Protein AF-A0A7S1K2I6-F1 (afdb_monomer_lite)

Radius of gyration: 17.44 Å; chains: 1; bounding box: 46×49×48 Å

Organism: NCBI:txid1169539

Structure (mmCIF, N/CA/C/O backbone):
data_AF-A0A7S1K2I6-F1
#
_entry.id   AF-A0A7S1K2I6-F1
#
loop_
_atom_site.group_PDB
_atom_site.id
_atom_site.type_symbol
_atom_site.label_atom_id
_atom_site.label_alt_id
_atom_site.label_comp_id
_atom_site.label_asym_id
_atom_site.label_entity_id
_atom_site.label_seq_id
_atom_site.pdbx_PDB_ins_code
_atom_site.Cartn_x
_atom_site.Cartn_y
_atom_site.Cartn_z
_atom_site.occupancy
_atom_site.B_iso_or_equiv
_atom_site.auth_seq_id
_atom_site.auth_comp_id
_atom_site.auth_asym_id
_atom_site.auth_atom_id
_atom_site.pdbx_PDB_model_num
ATOM 1 N N . ALA A 1 1 ? -19.979 -28.779 31.944 1.00 37.88 1 ALA A N 1
ATOM 2 C CA . ALA A 1 1 ? -18.850 -28.670 30.995 1.00 37.88 1 ALA A CA 1
ATOM 3 C C . ALA A 1 1 ? -18.853 -29.893 30.079 1.00 37.88 1 ALA A C 1
ATOM 5 O O . ALA A 1 1 ? -19.157 -30.955 30.607 1.00 37.88 1 ALA A O 1
ATOM 6 N N . PRO A 1 2 ? -18.491 -29.807 28.785 1.00 47.25 2 PRO A N 1
ATOM 7 C CA . PRO A 1 2 ? -18.410 -28.642 27.903 1.00 47.25 2 PRO A CA 1
ATOM 8 C C . PRO A 1 2 ? -19.334 -28.748 26.664 1.00 47.25 2 PRO A C 1
ATOM 10 O O . PRO A 1 2 ? -19.662 -29.822 26.173 1.00 47.25 2 PRO A O 1
ATOM 13 N N . HIS A 1 3 ? -19.718 -27.579 26.152 1.00 43.19 3 HIS A N 1
ATOM 14 C CA . HIS A 1 3 ? -20.247 -27.359 24.806 1.00 43.19 3 HIS A CA 1
ATOM 15 C C . HIS A 1 3 ? -19.163 -27.695 23.769 1.00 43.19 3 HIS A C 1
ATOM 17 O O . HIS A 1 3 ? -18.031 -27.229 23.889 1.00 43.19 3 HIS A O 1
ATOM 23 N N . THR A 1 4 ? -19.499 -28.419 22.702 1.00 44.03 4 THR A N 1
ATOM 24 C CA . THR A 1 4 ? -18.655 -28.478 21.497 1.00 44.03 4 THR A CA 1
ATOM 25 C C . THR A 1 4 ? -19.530 -28.306 20.267 1.00 44.03 4 THR A C 1
ATOM 27 O O . THR A 1 4 ? -19.849 -29.246 19.548 1.00 44.03 4 THR A O 1
ATOM 30 N N . GLN A 1 5 ? -19.937 -27.061 20.034 1.00 46.50 5 GLN A N 1
ATOM 31 C CA . GLN A 1 5 ? -20.459 -26.645 18.743 1.00 46.50 5 GLN A CA 1
ATOM 32 C C . GLN A 1 5 ? -19.258 -26.209 17.900 1.00 46.50 5 GLN A C 1
ATOM 34 O O . GLN A 1 5 ? -18.643 -25.175 18.162 1.00 46.50 5 GLN A O 1
ATOM 39 N N . LYS A 1 6 ? -18.890 -27.047 16.923 1.00 43.25 6 LYS A N 1
ATOM 40 C CA . LYS A 1 6 ? -17.927 -26.726 15.865 1.00 43.25 6 LYS A CA 1
ATOM 41 C C . LYS A 1 6 ? -18.331 -25.396 15.214 1.00 43.25 6 LYS A C 1
ATOM 43 O O . LYS A 1 6 ? -19.271 -25.358 14.425 1.00 43.25 6 LYS A O 1
ATOM 48 N N . LYS A 1 7 ? -17.609 -24.314 15.515 1.00 43.62 7 LYS A N 1
ATOM 49 C CA . LYS A 1 7 ? -17.566 -23.131 14.650 1.00 43.62 7 LYS A CA 1
ATOM 50 C C . LYS A 1 7 ? -16.746 -23.515 13.420 1.00 43.62 7 LYS A C 1
ATOM 52 O O . LYS A 1 7 ? -15.522 -23.467 13.447 1.00 43.62 7 LYS A O 1
ATOM 57 N N . MET A 1 8 ? -17.428 -23.959 12.365 1.00 38.94 8 MET A N 1
ATOM 58 C CA . MET A 1 8 ? -16.864 -23.898 11.018 1.00 38.94 8 MET A CA 1
ATOM 59 C C . MET A 1 8 ? -16.609 -22.424 10.699 1.00 38.94 8 MET A C 1
ATOM 61 O O . MET A 1 8 ? -17.486 -21.582 10.901 1.00 38.94 8 MET A O 1
ATOM 65 N N . GLY A 1 9 ? -15.374 -22.127 10.296 1.00 47.66 9 GLY A N 1
ATOM 66 C CA . GLY A 1 9 ? -14.923 -20.795 9.928 1.00 47.66 9 GLY A CA 1
ATOM 67 C C . GLY A 1 9 ? -15.749 -20.264 8.768 1.00 47.66 9 GLY A C 1
ATOM 68 O O . GLY A 1 9 ? -15.599 -20.709 7.636 1.00 47.66 9 GLY A O 1
ATOM 69 N N . GLY A 1 10 ? -16.629 -19.315 9.070 1.00 39.12 10 GLY A N 1
ATOM 70 C CA . GLY A 1 10 ? -17.197 -18.431 8.069 1.00 39.12 10 GLY A CA 1
ATOM 71 C C . GLY A 1 10 ? -16.179 -17.335 7.806 1.00 39.12 10 GLY A C 1
ATOM 72 O O . GLY A 1 10 ? -16.052 -16.418 8.615 1.00 39.12 10 GLY A O 1
ATOM 73 N N . GLY A 1 11 ? -15.432 -17.461 6.709 1.00 44.34 11 GLY A N 1
ATOM 74 C CA . GLY A 1 11 ? -14.738 -16.322 6.127 1.00 44.34 11 GLY A CA 1
ATOM 75 C C . GLY A 1 11 ? -15.784 -15.260 5.815 1.00 44.34 11 GLY A C 1
ATOM 76 O O . GLY A 1 11 ? -16.699 -15.489 5.025 1.00 44.34 11 GLY A O 1
ATOM 77 N N . GLU A 1 12 ? -15.712 -14.129 6.507 1.00 40.72 12 GLU A N 1
ATOM 78 C CA . GLU A 1 12 ? -16.604 -13.008 6.253 1.00 40.72 12 GLU A CA 1
ATOM 79 C C . GLU A 1 12 ? -16.229 -12.428 4.881 1.00 40.72 12 GLU A C 1
ATOM 81 O O . GLU A 1 12 ? -15.182 -11.814 4.699 1.00 40.72 12 GLU A O 1
ATOM 86 N N . LEU A 1 13 ? -17.052 -12.706 3.870 1.00 40.88 13 LEU A N 1
ATOM 87 C CA . LEU A 1 13 ? -16.884 -12.141 2.536 1.00 40.88 13 LEU A CA 1
ATOM 88 C C . LEU A 1 13 ? -17.083 -10.625 2.623 1.00 40.88 13 LEU A C 1
ATOM 90 O O . LEU A 1 13 ? -18.192 -10.141 2.864 1.00 40.88 13 LEU A O 1
ATOM 94 N N . LEU A 1 14 ? -16.014 -9.857 2.408 1.00 51.06 14 LEU A N 1
ATOM 95 C CA . LEU A 1 14 ? -16.132 -8.411 2.262 1.00 51.06 14 LEU A CA 1
ATOM 96 C C . LEU A 1 14 ? -16.888 -8.110 0.960 1.00 51.06 14 LEU A C 1
ATOM 98 O O . LEU A 1 14 ? -16.610 -8.697 -0.089 1.00 51.06 14 LEU A O 1
ATOM 102 N N . LYS A 1 15 ? -17.844 -7.169 1.019 1.00 47.06 15 LYS A N 1
ATOM 103 C CA . LYS A 1 15 ? -18.524 -6.602 -0.161 1.00 47.06 15 LYS A CA 1
ATOM 104 C C . LYS A 1 15 ? -17.464 -6.082 -1.142 1.00 47.06 15 LYS A C 1
ATOM 106 O O . LYS A 1 15 ? -16.945 -4.983 -0.968 1.00 47.06 15 LYS A O 1
ATOM 111 N N . GLY A 1 16 ? -17.126 -6.895 -2.138 1.00 55.66 16 GLY A N 1
ATOM 112 C CA . GLY A 1 16 ? -15.991 -6.664 -3.032 1.00 55.66 16 GLY A CA 1
ATOM 113 C C . GLY A 1 16 ? -15.412 -7.930 -3.668 1.00 55.66 16 GLY A C 1
ATOM 114 O O . GLY A 1 16 ? -14.665 -7.798 -4.626 1.00 55.66 16 GLY A O 1
ATOM 115 N N . GLY A 1 17 ? -15.781 -9.128 -3.193 1.00 48.62 17 GLY A N 1
ATOM 116 C CA . GLY A 1 17 ? -15.425 -10.394 -3.855 1.00 48.62 17 GLY A CA 1
ATOM 117 C C . GLY A 1 17 ? -14.040 -10.941 -3.507 1.00 48.62 17 GLY A C 1
ATOM 118 O O . GLY A 1 17 ? -13.573 -11.857 -4.171 1.00 48.62 17 GLY A O 1
ATOM 119 N N . TYR A 1 18 ? -13.401 -10.416 -2.463 1.00 52.31 18 TYR A N 1
ATOM 120 C CA . TYR A 1 18 ? -12.146 -10.952 -1.948 1.00 52.31 18 TYR A CA 1
ATOM 121 C C . TYR A 1 18 ? -12.418 -11.697 -0.642 1.00 52.31 18 TYR A C 1
ATOM 123 O O . TYR A 1 18 ? -13.033 -11.144 0.278 1.00 52.31 18 TYR A O 1
ATOM 131 N N . GLU A 1 19 ? -11.985 -12.957 -0.579 1.00 46.84 19 GLU A N 1
ATOM 132 C CA . GLU A 1 19 ? -11.929 -13.710 0.670 1.00 46.84 19 GLU A CA 1
ATOM 133 C C . GLU A 1 19 ? -11.006 -12.964 1.641 1.00 46.84 19 GLU A C 1
ATOM 135 O O . GLU A 1 19 ? -9.917 -12.518 1.268 1.00 46.84 19 GLU A O 1
ATOM 140 N N . LEU A 1 20 ? -11.462 -12.762 2.881 1.00 46.25 20 LEU A N 1
ATOM 141 C CA . LEU A 1 20 ? -10.583 -12.273 3.939 1.00 46.25 20 LEU A CA 1
ATOM 142 C C . LEU A 1 20 ? -9.366 -13.202 4.025 1.00 46.25 20 LEU A C 1
ATOM 144 O O . LEU A 1 20 ? -9.539 -14.421 3.915 1.00 46.25 20 LEU A O 1
ATOM 148 N N . PRO A 1 21 ? -8.158 -12.664 4.277 1.00 51.84 21 PRO A N 1
ATOM 149 C CA . PRO A 1 21 ? -7.027 -13.517 4.583 1.00 51.84 21 PRO A CA 1
ATOM 150 C C . PRO A 1 21 ? -7.404 -14.478 5.718 1.00 51.84 21 PRO A C 1
ATOM 152 O O . PRO A 1 21 ? -8.205 -14.104 6.589 1.00 51.84 21 PRO A O 1
ATOM 155 N N . PRO A 1 22 ? -6.855 -15.709 5.733 1.00 51.69 22 PRO A N 1
ATOM 156 C CA . PRO A 1 22 ? -7.059 -16.621 6.853 1.00 51.69 22 PRO A CA 1
ATOM 157 C C . PRO A 1 22 ? -6.799 -15.858 8.154 1.00 51.69 22 PRO A C 1
ATOM 159 O O . PRO A 1 22 ? -5.903 -15.019 8.189 1.00 51.69 22 PRO A O 1
ATOM 162 N N . ALA A 1 23 ? -7.573 -16.131 9.211 1.00 52.12 23 ALA A N 1
ATOM 163 C CA . ALA A 1 23 ? -7.659 -15.338 10.453 1.00 52.12 23 ALA A CA 1
ATOM 164 C C . ALA A 1 23 ? -6.323 -15.043 11.187 1.00 52.12 23 ALA A C 1
ATOM 166 O O . ALA A 1 23 ? -6.318 -14.365 12.213 1.00 52.12 23 ALA A O 1
ATOM 167 N N . HIS A 1 24 ? -5.200 -15.538 10.664 1.00 46.47 24 HIS A N 1
ATOM 168 C CA . HIS A 1 24 ? -3.841 -15.393 11.164 1.00 46.47 24 HIS A CA 1
ATOM 169 C C . HIS A 1 24 ? -2.893 -14.589 10.247 1.00 46.47 24 HIS A C 1
ATOM 171 O O . HIS A 1 24 ? -1.805 -14.248 10.702 1.00 46.47 24 HIS A O 1
ATOM 177 N N . ALA A 1 25 ? -3.260 -14.265 9.000 1.00 56.81 25 ALA A N 1
ATOM 178 C CA . ALA A 1 25 ? -2.399 -13.521 8.075 1.00 56.81 25 ALA A CA 1
ATOM 179 C C . ALA A 1 25 ? -2.760 -12.025 8.050 1.00 56.81 25 ALA A C 1
ATOM 181 O O . ALA A 1 25 ? -3.918 -11.643 7.863 1.00 56.81 25 ALA A O 1
ATOM 182 N N . SER A 1 26 ? -1.761 -11.161 8.243 1.00 71.50 26 SER A N 1
ATOM 183 C CA . SER A 1 26 ? -1.922 -9.711 8.083 1.00 71.50 26 SER A CA 1
ATOM 184 C C . SER A 1 26 ? -2.274 -9.372 6.631 1.00 71.50 26 SER A C 1
ATOM 186 O O . SER A 1 26 ? -1.823 -10.042 5.706 1.00 71.50 26 SER A O 1
ATOM 188 N N . LEU A 1 27 ? -3.042 -8.297 6.417 1.00 76.94 27 LEU A N 1
ATOM 189 C CA . LEU A 1 27 ? -3.427 -7.821 5.078 1.00 76.94 27 LEU A CA 1
ATOM 190 C C . LEU A 1 27 ? -2.213 -7.650 4.145 1.00 76.94 27 LEU A C 1
ATOM 192 O O . LEU A 1 27 ? -2.282 -7.981 2.968 1.00 76.94 27 LEU A O 1
ATOM 196 N N . GLU A 1 28 ? -1.107 -7.152 4.698 1.00 81.75 28 GLU A N 1
ATOM 197 C CA . GLU A 1 28 ? 0.173 -6.963 4.007 1.00 81.75 28 GLU A CA 1
ATOM 198 C C . GLU A 1 28 ? 0.765 -8.292 3.518 1.00 81.75 28 GLU A C 1
ATOM 200 O O . GLU A 1 28 ? 1.226 -8.391 2.385 1.00 81.75 28 GLU A O 1
ATOM 205 N N . ASP A 1 29 ? 0.704 -9.328 4.355 1.00 81.62 29 ASP A N 1
ATOM 206 C CA . ASP A 1 29 ? 1.227 -10.657 4.045 1.00 81.62 29 ASP A CA 1
ATOM 207 C C . ASP A 1 29 ? 0.397 -11.333 2.945 1.00 81.62 29 ASP A C 1
ATOM 209 O O . ASP A 1 29 ? 0.939 -11.833 1.963 1.00 81.62 29 ASP A O 1
ATOM 213 N N . TYR A 1 30 ? -0.931 -11.228 3.036 1.00 80.88 30 TYR A N 1
ATOM 214 C CA . TYR A 1 30 ? -1.840 -11.709 1.996 1.00 80.88 30 TYR A CA 1
ATOM 215 C C . TYR A 1 30 ? -1.592 -11.043 0.642 1.00 80.88 30 TYR A C 1
ATOM 217 O O . TYR A 1 30 ? -1.526 -11.727 -0.379 1.00 80.88 30 TYR A O 1
ATOM 225 N N . VAL A 1 31 ? -1.421 -9.719 0.614 1.00 85.69 31 VAL A N 1
ATOM 226 C CA . VAL A 1 31 ? -1.135 -8.993 -0.629 1.00 85.69 31 VAL A CA 1
ATOM 227 C C . VAL A 1 31 ? 0.204 -9.427 -1.217 1.00 85.69 31 VAL A C 1
ATOM 229 O O . VAL A 1 31 ? 0.260 -9.711 -2.407 1.00 85.69 31 VAL A O 1
ATOM 232 N N . ARG A 1 32 ? 1.258 -9.559 -0.404 1.00 83.00 32 ARG A N 1
ATOM 233 C CA . ARG A 1 32 ? 2.574 -10.025 -0.875 1.00 83.00 32 ARG A CA 1
ATOM 234 C C . ARG A 1 32 ? 2.546 -11.448 -1.444 1.00 83.00 32 ARG A C 1
ATOM 236 O O . ARG A 1 32 ? 3.352 -11.764 -2.311 1.00 83.00 32 ARG A O 1
ATOM 243 N N . GLN A 1 33 ? 1.639 -12.302 -0.967 1.00 80.75 33 GLN A N 1
ATOM 244 C CA . GLN A 1 33 ? 1.476 -13.668 -1.480 1.00 80.75 33 GLN A CA 1
ATOM 245 C C . GLN A 1 33 ? 0.601 -13.749 -2.739 1.00 80.75 33 GLN A C 1
ATOM 247 O O . GLN A 1 33 ? 0.774 -14.662 -3.543 1.00 80.75 33 GLN A O 1
ATOM 252 N N . THR A 1 34 ? -0.354 -12.830 -2.906 1.00 82.69 34 THR A N 1
ATOM 253 C CA . THR A 1 34 ? -1.388 -12.919 -3.956 1.00 82.69 34 THR A CA 1
ATOM 254 C C . THR A 1 34 ? -1.184 -11.950 -5.112 1.00 82.69 34 THR A C 1
ATOM 256 O O . THR A 1 34 ? -1.644 -12.212 -6.222 1.00 82.69 34 THR A O 1
ATOM 259 N N . VAL A 1 35 ? -0.487 -10.842 -4.876 1.00 86.81 35 VAL A N 1
ATOM 260 C CA . VAL A 1 35 ? -0.253 -9.789 -5.857 1.00 86.81 35 VAL A CA 1
ATOM 261 C C . VAL A 1 35 ? 1.237 -9.737 -6.159 1.00 86.81 35 VAL A C 1
ATOM 263 O O . VAL A 1 35 ? 2.070 -9.590 -5.266 1.00 86.81 35 VAL A O 1
ATOM 266 N N . LYS A 1 36 ? 1.580 -9.872 -7.439 1.00 88.00 36 LYS A N 1
ATOM 267 C CA . LYS A 1 36 ? 2.963 -9.762 -7.894 1.00 88.00 36 LYS A CA 1
ATOM 268 C C . LYS A 1 36 ? 3.371 -8.292 -7.946 1.00 88.00 36 LYS A C 1
ATOM 270 O O . LYS A 1 36 ? 2.607 -7.465 -8.432 1.00 88.00 36 LYS A O 1
ATOM 275 N N . GLU A 1 37 ? 4.585 -8.000 -7.489 1.00 89.31 37 GLU A N 1
ATOM 276 C CA . GLU A 1 37 ? 5.192 -6.670 -7.585 1.00 89.31 37 GLU A CA 1
ATOM 277 C C . GLU A 1 37 ? 5.243 -6.225 -9.062 1.00 89.31 37 GLU A C 1
ATOM 279 O O . GLU A 1 37 ? 5.897 -6.903 -9.870 1.00 89.31 37 GLU A O 1
ATOM 284 N N . PRO A 1 38 ? 4.519 -5.158 -9.458 1.00 91.31 38 PRO A N 1
ATOM 285 C CA . PRO A 1 38 ? 4.557 -4.670 -10.827 1.00 91.31 38 PRO A CA 1
ATOM 286 C C . PRO A 1 38 ? 5.885 -3.952 -11.117 1.00 91.31 38 PRO A C 1
ATOM 288 O O . PRO A 1 38 ? 6.472 -3.345 -10.218 1.00 91.31 38 PRO A O 1
ATOM 291 N N . PRO A 1 39 ? 6.345 -3.955 -12.379 1.00 90.50 39 PRO A N 1
ATOM 292 C CA . PRO A 1 39 ? 7.443 -3.093 -12.796 1.00 90.50 39 PRO A CA 1
ATOM 293 C C . PRO A 1 39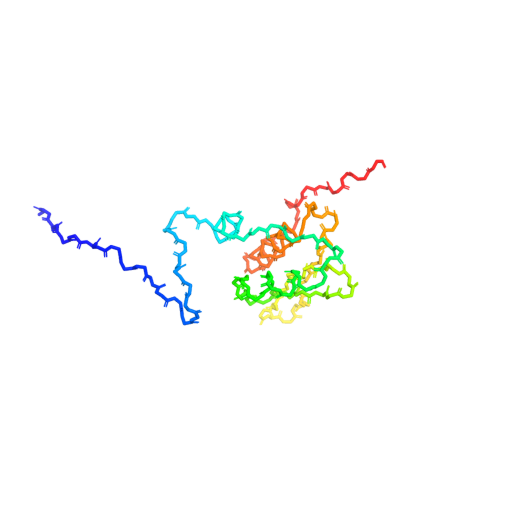 ? 7.040 -1.615 -12.684 1.00 90.50 39 PRO A C 1
ATOM 295 O O . PRO A 1 39 ? 5.954 -1.229 -13.120 1.00 90.50 39 PRO A O 1
ATOM 298 N N . LEU A 1 40 ? 7.923 -0.793 -12.109 1.00 87.19 40 LEU A N 1
ATOM 299 C CA . LEU A 1 40 ? 7.659 0.626 -11.820 1.00 87.19 40 LEU A CA 1
ATOM 300 C C . LEU A 1 40 ? 7.541 1.486 -13.092 1.00 87.19 40 LEU A C 1
ATOM 302 O O . LEU A 1 40 ? 6.843 2.497 -13.119 1.00 87.19 40 LEU A O 1
ATOM 306 N N . ASP A 1 41 ? 8.178 1.059 -14.178 1.00 89.31 41 ASP A N 1
ATOM 307 C CA . ASP A 1 41 ? 8.103 1.695 -15.494 1.00 89.31 41 ASP A CA 1
ATOM 308 C C . ASP A 1 41 ? 6.824 1.340 -16.278 1.00 89.31 41 ASP A C 1
ATOM 310 O O . ASP A 1 41 ? 6.494 2.008 -17.261 1.00 89.31 41 ASP A O 1
ATOM 314 N N . ASN A 1 42 ? 6.054 0.337 -15.838 1.00 90.69 42 ASN A N 1
ATOM 315 C CA . ASN A 1 42 ? 4.868 -0.125 -16.553 1.00 90.69 42 ASN A CA 1
ATOM 316 C C . ASN A 1 42 ? 3.570 0.343 -15.883 1.00 90.69 42 ASN A C 1
ATOM 318 O O . ASN A 1 42 ? 2.958 -0.346 -15.063 1.00 90.69 42 ASN A O 1
ATOM 322 N N . SER A 1 43 ? 3.110 1.522 -16.301 1.00 87.94 43 SER A N 1
ATOM 323 C CA . SER A 1 43 ? 1.876 2.129 -15.790 1.00 87.94 43 SER A CA 1
ATOM 324 C C . SER A 1 43 ? 0.619 1.259 -15.959 1.00 87.94 43 SER A C 1
ATOM 326 O O . SER A 1 43 ? -0.288 1.344 -15.130 1.00 87.94 43 SER A O 1
ATOM 328 N N . GLU A 1 44 ? 0.533 0.405 -16.984 1.00 91.62 44 GLU A N 1
ATOM 329 C CA . GLU A 1 44 ? -0.626 -0.475 -17.177 1.00 91.62 44 GLU A CA 1
ATOM 330 C C . GLU A 1 44 ? -0.668 -1.569 -16.103 1.00 91.62 44 GLU A C 1
ATOM 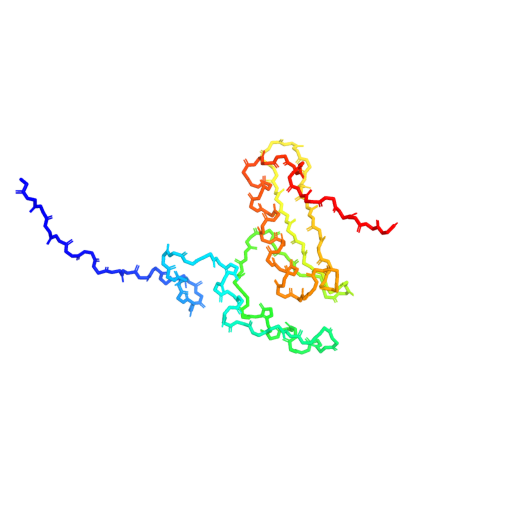332 O O . GLU A 1 44 ? -1.698 -1.769 -15.454 1.00 91.62 44 GLU A O 1
ATOM 337 N N . GLU A 1 45 ? 0.467 -2.227 -15.864 1.00 90.94 45 GLU A N 1
ATOM 338 C CA . GLU A 1 45 ? 0.599 -3.250 -14.824 1.00 90.94 45 GLU A CA 1
ATOM 339 C C . GLU A 1 45 ? 0.401 -2.650 -13.428 1.00 90.94 45 GLU A C 1
ATOM 341 O O . GLU A 1 45 ? -0.284 -3.242 -12.597 1.00 90.94 45 GLU A O 1
ATOM 346 N N . ILE A 1 46 ? 0.899 -1.433 -13.187 1.00 91.19 46 ILE A N 1
ATOM 347 C CA . ILE A 1 46 ? 0.622 -0.684 -11.955 1.00 91.19 46 ILE A CA 1
ATOM 348 C C . ILE A 1 46 ? -0.886 -0.486 -11.759 1.00 91.19 46 ILE A C 1
ATOM 350 O O . ILE A 1 46 ? -1.411 -0.775 -10.684 1.00 91.19 46 ILE A O 1
ATOM 354 N N . ASN A 1 47 ? -1.611 -0.030 -12.784 1.00 89.94 47 ASN A N 1
ATOM 355 C CA . ASN A 1 47 ? -3.055 0.190 -12.684 1.00 89.94 47 ASN A CA 1
ATOM 356 C C . ASN A 1 47 ? -3.832 -1.114 -12.441 1.00 89.94 47 ASN A C 1
ATOM 358 O O . ASN A 1 47 ? -4.771 -1.121 -11.639 1.00 89.94 47 ASN A O 1
ATOM 362 N N . LYS A 1 48 ? -3.421 -2.226 -13.066 1.00 90.69 48 LYS A N 1
ATOM 363 C CA . LYS A 1 48 ? -3.983 -3.557 -12.782 1.00 90.69 48 LYS A CA 1
ATOM 364 C C . LYS A 1 48 ? -3.737 -3.954 -11.329 1.00 90.69 48 LYS A C 1
ATOM 366 O O . LYS A 1 48 ? -4.678 -4.334 -10.637 1.00 90.69 48 LYS A O 1
ATOM 371 N N . THR A 1 49 ? -2.512 -3.786 -10.838 1.00 89.81 49 THR A N 1
ATOM 372 C CA . THR A 1 49 ? -2.150 -4.052 -9.440 1.00 89.81 49 THR A CA 1
ATOM 373 C C . THR A 1 49 ? -2.986 -3.210 -8.477 1.00 89.81 49 THR A C 1
ATOM 375 O O . THR A 1 49 ? -3.545 -3.751 -7.529 1.00 89.81 49 THR A O 1
ATOM 378 N N . ILE A 1 50 ? -3.179 -1.912 -8.737 1.00 90.00 50 ILE A N 1
ATOM 379 C CA . ILE A 1 50 ? -4.035 -1.036 -7.912 1.00 90.00 50 ILE A CA 1
ATOM 380 C C . ILE A 1 50 ? -5.469 -1.560 -7.829 1.00 90.00 50 ILE A C 1
ATOM 382 O O . ILE A 1 50 ? -6.084 -1.482 -6.765 1.00 90.00 50 ILE A O 1
ATOM 386 N N . ALA A 1 51 ? -6.009 -2.091 -8.929 1.00 88.81 51 ALA A N 1
ATOM 387 C CA . ALA A 1 51 ? -7.353 -2.660 -8.953 1.00 88.81 51 ALA A CA 1
ATOM 388 C C . ALA A 1 51 ? -7.475 -3.947 -8.112 1.00 88.81 51 ALA A C 1
ATOM 390 O O . ALA A 1 51 ? -8.557 -4.229 -7.591 1.00 88.81 51 ALA A O 1
ATOM 391 N N . LEU A 1 52 ? -6.377 -4.694 -7.963 1.00 87.69 52 LEU A N 1
ATOM 392 C CA . LEU A 1 52 ? -6.289 -5.903 -7.138 1.00 87.69 52 LEU A CA 1
ATOM 393 C C . LEU A 1 52 ? -6.049 -5.594 -5.655 1.00 87.69 52 LEU A C 1
ATOM 395 O O . LEU A 1 52 ? -6.423 -6.385 -4.789 1.00 87.69 52 LEU A O 1
ATOM 399 N N . LEU A 1 53 ? -5.437 -4.449 -5.341 1.00 88.88 53 LEU A N 1
ATOM 400 C CA . LEU A 1 53 ? -5.140 -4.077 -3.964 1.00 88.88 53 LEU A CA 1
ATOM 401 C C . LEU A 1 53 ? -6.419 -3.783 -3.158 1.00 88.88 53 LEU A C 1
ATOM 403 O O . LEU A 1 53 ? -7.337 -3.100 -3.628 1.00 88.88 53 LEU A O 1
ATOM 407 N N . PRO A 1 54 ? -6.481 -4.226 -1.890 1.00 87.12 54 PRO A N 1
ATOM 408 C CA . PRO A 1 54 ? -7.626 -3.963 -1.039 1.00 87.12 54 PRO A CA 1
ATOM 409 C C . PRO A 1 54 ? -7.732 -2.465 -0.725 1.00 87.12 54 PRO A C 1
ATOM 411 O O . PRO A 1 54 ? -6.765 -1.795 -0.353 1.00 87.12 54 PRO A O 1
ATOM 414 N N . LYS A 1 55 ? -8.947 -1.920 -0.835 1.00 87.06 55 LYS A N 1
ATOM 415 C CA . LYS A 1 55 ? -9.207 -0.496 -0.584 1.00 87.06 55 LYS A CA 1
ATOM 416 C C . LYS A 1 55 ? -9.142 -0.184 0.911 1.00 87.06 55 LYS A C 1
ATOM 418 O O . LYS A 1 55 ? -10.079 -0.460 1.659 1.00 87.06 55 LYS A O 1
ATOM 423 N N . VAL A 1 56 ? -8.057 0.457 1.343 1.00 86.88 56 VAL A N 1
ATOM 424 C CA . VAL A 1 56 ? -7.859 0.878 2.738 1.00 86.88 56 VAL A CA 1
ATOM 425 C C . VAL A 1 56 ? -8.176 2.365 2.903 1.00 86.88 56 VAL A C 1
ATOM 427 O O . VAL A 1 56 ? -7.571 3.231 2.277 1.00 86.88 56 VAL A O 1
ATOM 430 N N . LYS A 1 57 ? -9.115 2.698 3.799 1.00 86.88 57 LYS A N 1
ATOM 431 C CA . LYS A 1 57 ? -9.490 4.096 4.070 1.00 86.88 57 LYS A CA 1
ATOM 432 C C . LYS A 1 57 ? -8.300 4.904 4.599 1.00 86.88 57 LYS A C 1
ATOM 434 O O . LYS A 1 57 ? -7.799 4.622 5.692 1.00 86.88 57 LYS A O 1
ATOM 439 N N . GLY A 1 58 ? -7.962 5.970 3.875 1.00 87.44 58 GLY A N 1
ATOM 440 C CA . GLY A 1 58 ? -6.842 6.860 4.181 1.00 87.44 58 GLY A CA 1
ATOM 441 C C . GLY A 1 58 ? -5.562 6.510 3.424 1.00 87.44 58 GLY A C 1
ATOM 442 O O . GLY A 1 58 ? -4.617 7.282 3.503 1.00 87.44 58 GLY A O 1
ATOM 443 N N . VAL A 1 59 ? -5.529 5.399 2.683 1.00 92.00 59 VAL A N 1
ATOM 444 C CA . VAL A 1 59 ? -4.411 5.036 1.806 1.00 92.00 59 VAL A CA 1
ATOM 445 C C . VAL A 1 59 ? -4.768 5.408 0.369 1.00 92.00 59 VAL A C 1
ATOM 447 O O . VAL A 1 59 ? -5.851 5.073 -0.110 1.00 92.00 59 VAL A O 1
ATOM 450 N N . SER A 1 60 ? -3.885 6.140 -0.301 1.00 93.31 60 SER A N 1
ATOM 451 C CA . SER A 1 60 ? -4.097 6.663 -1.655 1.00 93.31 60 SER A CA 1
ATOM 452 C C . SER A 1 60 ? -2.815 6.591 -2.471 1.00 93.31 60 SER A C 1
ATOM 454 O O . SER A 1 60 ? -1.753 6.894 -1.933 1.00 93.31 60 SER A O 1
ATOM 456 N N . TYR A 1 61 ? -2.928 6.250 -3.751 1.00 93.88 61 TYR A N 1
ATOM 457 C CA . TYR A 1 61 ? -1.808 6.239 -4.689 1.00 93.88 61 TYR A CA 1
ATOM 458 C C . TYR A 1 61 ? -1.695 7.570 -5.444 1.00 93.88 61 TYR A C 1
ATOM 460 O O . TYR A 1 61 ? -2.713 8.139 -5.844 1.00 93.88 61 TYR A O 1
ATOM 468 N N . CYS A 1 62 ? -0.468 8.046 -5.650 1.00 91.94 62 CYS A N 1
ATOM 469 C CA . CYS A 1 62 ? -0.115 9.179 -6.498 1.00 91.94 62 CYS A CA 1
ATOM 470 C C . CYS A 1 62 ? 0.664 8.660 -7.713 1.00 91.94 62 CYS A C 1
ATOM 472 O O . CYS A 1 62 ? 1.819 8.264 -7.586 1.00 91.94 62 CYS A O 1
ATOM 474 N N . ALA A 1 63 ? 0.033 8.665 -8.891 1.00 88.31 63 ALA A N 1
ATOM 475 C CA . ALA A 1 63 ? 0.636 8.128 -10.114 1.00 88.31 63 ALA A CA 1
ATOM 476 C C . ALA A 1 63 ? 1.837 8.943 -10.608 1.00 88.31 63 ALA A C 1
ATOM 478 O O . ALA A 1 63 ? 2.793 8.367 -11.114 1.00 88.31 63 ALA A O 1
ATOM 479 N N . TYR A 1 64 ? 1.800 10.267 -10.431 1.00 86.81 64 TYR A N 1
ATOM 480 C CA . TYR A 1 64 ? 2.874 11.160 -10.872 1.00 86.81 64 TYR A CA 1
ATOM 481 C C . TYR A 1 64 ? 4.191 10.883 -10.139 1.00 86.81 64 TYR A C 1
ATOM 483 O O . TYR A 1 64 ? 5.240 10.792 -10.763 1.00 86.81 64 TYR A O 1
ATOM 491 N N . GLU A 1 65 ? 4.121 10.702 -8.821 1.00 87.50 65 GLU A N 1
ATOM 492 C CA . GLU A 1 65 ? 5.290 10.429 -7.976 1.00 87.50 65 GLU A CA 1
ATOM 493 C C . GLU A 1 65 ? 5.542 8.929 -7.794 1.00 87.50 65 GLU A C 1
ATOM 495 O O . GLU A 1 65 ? 6.463 8.543 -7.091 1.00 87.50 65 GLU A O 1
ATOM 500 N N . GLN A 1 66 ? 4.682 8.076 -8.354 1.00 89.25 66 GLN A N 1
ATOM 501 C CA . GLN A 1 66 ? 4.660 6.641 -8.078 1.00 89.25 66 GLN A CA 1
ATOM 502 C C . GLN A 1 66 ? 4.730 6.323 -6.574 1.00 89.25 66 GLN A C 1
ATOM 504 O O . GLN A 1 66 ? 5.508 5.484 -6.116 1.00 89.25 66 GLN A O 1
ATOM 509 N N . SER A 1 67 ? 3.903 7.011 -5.787 1.00 93.50 67 SER A N 1
ATOM 510 C CA . SER A 1 67 ? 3.978 6.977 -4.328 1.00 93.50 67 SER A CA 1
ATOM 511 C C . SER A 1 67 ? 2.662 6.568 -3.676 1.00 93.50 67 SER A C 1
ATOM 513 O O . SER A 1 67 ? 1.569 6.826 -4.184 1.00 93.50 67 SER A O 1
ATOM 515 N N . TRP A 1 68 ? 2.752 5.936 -2.509 1.00 95.25 68 TRP A N 1
ATOM 516 C CA . TRP A 1 68 ? 1.606 5.609 -1.670 1.00 95.25 68 TRP A CA 1
ATOM 517 C C . TRP A 1 68 ? 1.576 6.500 -0.440 1.00 95.25 68 TRP A C 1
ATOM 519 O O . TRP A 1 68 ? 2.534 6.577 0.323 1.00 95.25 68 TRP A O 1
ATOM 529 N N . ARG A 1 69 ? 0.442 7.155 -0.212 1.00 93.00 69 ARG A N 1
ATOM 530 C CA . ARG A 1 69 ? 0.225 8.028 0.938 1.00 93.00 69 ARG A CA 1
ATOM 531 C C . ARG A 1 69 ? -0.762 7.405 1.907 1.00 93.00 69 ARG A C 1
ATOM 533 O O . ARG A 1 69 ? -1.907 7.152 1.540 1.00 93.00 69 ARG A O 1
ATOM 540 N N . GLY A 1 70 ? -0.335 7.216 3.150 1.00 92.25 70 GLY A N 1
ATOM 541 C CA . GLY A 1 70 ? -1.189 6.864 4.279 1.00 92.25 70 GLY A CA 1
ATOM 542 C C . GLY A 1 70 ? -1.569 8.118 5.058 1.00 92.25 70 GLY A C 1
ATOM 543 O O . GLY A 1 70 ? -0.700 8.888 5.449 1.00 92.25 70 GLY A O 1
ATOM 544 N N . SER A 1 71 ? -2.860 8.341 5.284 1.00 89.25 71 SER A N 1
ATOM 545 C CA . SER A 1 71 ? -3.392 9.515 5.975 1.00 89.25 71 SER A CA 1
ATOM 546 C C . SER A 1 71 ? -4.450 9.152 7.013 1.00 89.25 71 SER A C 1
ATOM 548 O O . SER A 1 71 ? -5.218 8.194 6.863 1.00 89.25 71 SER A O 1
ATOM 550 N N . PHE A 1 72 ? -4.506 9.940 8.082 1.00 86.12 72 PHE A N 1
ATOM 551 C CA . PHE A 1 72 ? -5.476 9.802 9.154 1.00 86.12 72 PHE A CA 1
ATOM 552 C C . PHE A 1 72 ? -5.959 11.174 9.626 1.00 86.12 72 PHE A C 1
ATOM 554 O O . PHE A 1 72 ? -5.186 12.023 10.065 1.00 86.12 72 PHE A O 1
ATOM 561 N N . LYS A 1 73 ? -7.277 11.380 9.557 1.00 82.12 73 LYS A N 1
ATOM 562 C CA . LYS A 1 73 ? -7.922 12.593 10.060 1.00 82.12 73 LYS A CA 1
ATOM 563 C C . LYS A 1 73 ? -8.165 12.458 11.562 1.00 82.12 73 LYS A C 1
ATOM 565 O O . LYS A 1 73 ? -8.919 11.579 11.986 1.00 82.12 73 LYS A O 1
ATOM 570 N N . GLN A 1 74 ? -7.565 13.345 12.348 1.00 75.19 74 GLN A N 1
ATOM 571 C CA . GLN A 1 74 ? -7.765 13.390 13.794 1.00 75.19 74 GLN A CA 1
ATOM 572 C C . GLN A 1 74 ? -9.188 13.866 14.138 1.00 75.19 74 GLN A C 1
ATOM 574 O O . GLN A 1 74 ? -9.784 14.676 13.428 1.00 75.19 74 GLN A O 1
ATOM 579 N N . LYS A 1 75 ? -9.770 13.338 15.225 1.00 70.81 75 LYS A N 1
ATOM 580 C CA . LYS A 1 75 ? -11.173 13.609 15.603 1.00 70.81 75 LYS A CA 1
ATOM 581 C C . LYS A 1 75 ? -11.391 14.952 16.321 1.00 70.81 75 LYS A C 1
ATOM 583 O O . LYS A 1 75 ? -12.543 15.331 16.503 1.00 70.81 75 LYS A O 1
ATOM 588 N N . LYS A 1 76 ? -10.338 15.670 16.730 1.00 70.25 76 LYS A N 1
ATOM 589 C CA . LYS A 1 76 ? -10.443 16.945 17.465 1.00 70.25 76 LYS A CA 1
ATOM 590 C C . LYS A 1 76 ? -9.348 17.924 17.052 1.00 70.25 76 LYS A C 1
ATOM 592 O O . LYS A 1 76 ? -8.254 17.822 17.587 1.00 70.25 76 LYS A O 1
ATOM 597 N N . GLY A 1 77 ? -9.634 18.841 16.126 1.00 63.41 77 GLY A N 1
ATOM 598 C CA . GLY A 1 77 ? -8.808 20.028 15.826 1.00 63.41 77 GLY A CA 1
ATOM 599 C C . GLY A 1 77 ? -7.367 19.800 15.342 1.00 63.41 77 GLY A C 1
ATOM 600 O O . GLY A 1 77 ? -6.746 20.747 14.884 1.00 63.41 77 GLY A O 1
ATOM 601 N N . GLY A 1 78 ? -6.844 18.577 15.427 1.00 70.50 78 GLY A N 1
ATOM 602 C CA . GLY A 1 78 ? -5.502 18.224 14.998 1.00 70.50 78 GLY A CA 1
ATOM 603 C C . GLY A 1 78 ? -5.404 18.162 13.485 1.0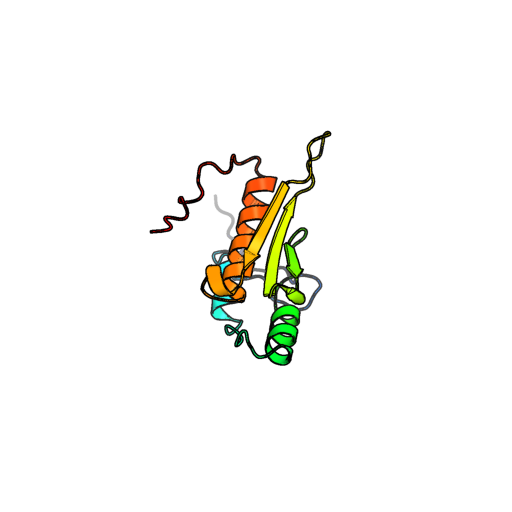0 70.50 78 GLY A C 1
ATOM 604 O O . GLY A 1 78 ? -6.334 17.715 12.800 1.00 70.50 78 GLY A O 1
ATOM 605 N N . GLU A 1 79 ? -4.254 18.591 12.979 1.00 75.25 79 GLU A N 1
ATOM 606 C CA . GLU A 1 79 ? -3.937 18.492 11.565 1.00 75.25 79 GLU A CA 1
ATOM 607 C C . GLU A 1 79 ? -3.988 17.025 11.106 1.00 75.25 79 GLU A C 1
ATOM 609 O O . GLU A 1 79 ? -3.666 16.103 11.873 1.00 75.25 79 GLU A O 1
ATOM 614 N N . PRO A 1 80 ? -4.466 16.771 9.876 1.00 78.44 80 PRO A N 1
ATOM 615 C CA . PRO A 1 80 ? -4.442 15.432 9.316 1.00 78.44 80 PRO A CA 1
ATOM 616 C C . PRO A 1 80 ? -2.994 14.942 9.258 1.00 78.44 80 PRO A C 1
ATOM 618 O O . PRO A 1 80 ? -2.141 15.576 8.648 1.00 78.44 80 PRO A O 1
ATOM 621 N N . LEU A 1 81 ? -2.732 13.791 9.873 1.00 85.38 81 LEU A N 1
ATOM 622 C CA . LEU A 1 81 ? -1.429 13.148 9.767 1.00 85.38 81 LEU A CA 1
ATOM 623 C C . LEU A 1 81 ? -1.378 12.422 8.433 1.00 85.38 81 LEU A C 1
ATOM 625 O O . LEU A 1 81 ? -2.297 11.666 8.100 1.00 85.38 81 LEU A O 1
ATOM 629 N N . SER A 1 82 ? -0.324 12.648 7.662 1.00 88.75 82 SER A N 1
ATOM 630 C CA . SER A 1 82 ? -0.100 11.926 6.420 1.00 88.75 82 SER A CA 1
ATOM 631 C C . SER A 1 82 ? 1.372 11.672 6.189 1.00 88.75 82 SER A C 1
ATOM 633 O O . SER A 1 82 ? 2.194 12.537 6.473 1.00 88.75 82 SER A O 1
ATOM 635 N N . ARG A 1 83 ? 1.677 10.514 5.612 1.00 89.62 83 ARG A N 1
ATOM 636 C CA . ARG A 1 83 ? 3.022 10.152 5.189 1.00 89.62 83 ARG A CA 1
ATOM 637 C C . ARG A 1 83 ? 2.982 9.490 3.824 1.00 89.62 83 ARG A C 1
ATOM 639 O O . ARG A 1 83 ? 2.085 8.689 3.556 1.00 89.62 83 ARG A O 1
ATOM 646 N N . THR A 1 84 ? 3.936 9.861 2.984 1.00 93.31 84 THR A N 1
ATOM 647 C CA . THR A 1 84 ? 4.076 9.394 1.605 1.00 93.31 84 THR A CA 1
ATOM 648 C C . THR A 1 84 ? 5.296 8.486 1.503 1.00 93.31 84 THR A C 1
ATOM 650 O O . THR A 1 84 ? 6.311 8.747 2.144 1.00 93.31 84 THR A O 1
ATOM 653 N N . TYR A 1 85 ? 5.179 7.421 0.718 1.00 93.44 85 TYR A N 1
ATOM 654 C CA . TYR A 1 85 ? 6.221 6.432 0.475 1.00 93.44 85 TYR A CA 1
ATOM 655 C C . TYR A 1 85 ? 6.396 6.267 -1.031 1.00 93.44 85 TYR A C 1
ATOM 657 O O . TYR A 1 85 ? 5.465 5.827 -1.708 1.00 93.44 85 TYR A O 1
ATOM 665 N N . LEU A 1 86 ? 7.563 6.642 -1.549 1.00 92.44 86 LEU A N 1
ATOM 666 C CA . LEU A 1 86 ? 7.937 6.435 -2.947 1.00 92.44 86 LEU A CA 1
ATOM 667 C C . LEU A 1 86 ? 8.199 4.943 -3.191 1.00 92.44 86 LEU A C 1
ATOM 669 O O . LEU A 1 86 ? 8.839 4.288 -2.366 1.00 92.44 86 LEU A O 1
ATOM 673 N N . ALA A 1 87 ? 7.697 4.397 -4.304 1.00 90.56 87 ALA A N 1
ATOM 674 C CA . ALA A 1 87 ? 7.881 2.982 -4.633 1.00 90.56 87 ALA A CA 1
ATOM 675 C C . ALA A 1 87 ? 9.367 2.608 -4.760 1.00 90.56 87 ALA A C 1
ATOM 677 O O . ALA A 1 87 ? 9.782 1.572 -4.241 1.00 90.56 87 ALA A O 1
ATOM 678 N N . GLU A 1 88 ? 10.175 3.482 -5.366 1.00 89.62 88 GLU A N 1
ATOM 679 C CA . GLU A 1 88 ? 11.623 3.286 -5.495 1.00 89.62 88 GLU A CA 1
ATOM 680 C C . GLU A 1 88 ? 12.325 3.212 -4.129 1.00 89.62 88 GLU A C 1
ATOM 682 O O . GLU A 1 88 ? 13.090 2.284 -3.877 1.00 89.62 88 GLU A O 1
ATOM 687 N N . GLU A 1 89 ? 12.017 4.126 -3.202 1.00 89.25 89 GLU A N 1
ATOM 688 C CA . GLU A 1 89 ? 12.642 4.159 -1.867 1.00 89.25 89 GLU A CA 1
ATOM 689 C C . GLU A 1 89 ? 12.173 3.026 -0.949 1.00 89.25 89 GLU A C 1
ATOM 691 O O . GLU A 1 89 ? 12.888 2.586 -0.044 1.00 89.25 89 GLU A O 1
ATOM 696 N N . ALA A 1 90 ? 10.938 2.564 -1.138 1.00 86.38 90 ALA A N 1
ATOM 697 C CA . ALA A 1 90 ? 10.393 1.468 -0.357 1.00 86.38 90 ALA A CA 1
ATOM 698 C C . ALA A 1 90 ? 10.961 0.105 -0.777 1.00 86.38 90 ALA A C 1
ATOM 700 O O . AL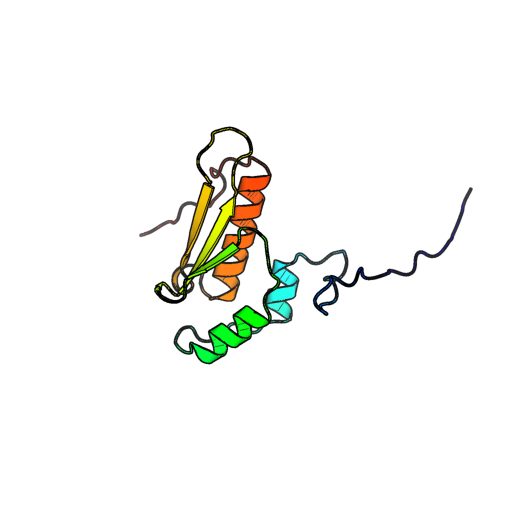A A 1 90 ? 10.844 -0.838 0.002 1.00 86.38 90 ALA A O 1
ATOM 701 N N . GLY A 1 91 ? 11.585 0.011 -1.958 1.00 87.19 91 GLY A N 1
ATOM 702 C CA . GLY A 1 91 ? 12.035 -1.244 -2.559 1.00 87.19 91 GLY A CA 1
ATOM 703 C C . GLY A 1 91 ? 10.954 -1.960 -3.376 1.00 87.19 91 GLY A C 1
ATOM 704 O O . GLY A 1 91 ? 11.117 -3.137 -3.683 1.00 87.19 91 GLY A O 1
ATOM 705 N N . GLY A 1 92 ? 9.853 -1.276 -3.708 1.00 90.44 92 GLY A N 1
ATOM 706 C CA . GLY A 1 92 ? 8.739 -1.843 -4.465 1.00 90.44 92 GLY A CA 1
ATOM 707 C C . GLY A 1 92 ? 7.431 -1.057 -4.332 1.00 90.44 92 GLY A C 1
ATOM 708 O O . GLY A 1 92 ? 7.209 -0.309 -3.375 1.00 90.44 92 GLY A O 1
ATOM 709 N N . PHE A 1 93 ? 6.533 -1.252 -5.297 1.00 92.81 93 PHE A N 1
ATOM 710 C CA . PHE A 1 93 ? 5.217 -0.619 -5.342 1.00 92.81 93 PHE A CA 1
ATOM 711 C C . PHE A 1 93 ? 4.281 -1.145 -4.243 1.00 92.81 93 PHE A C 1
ATOM 713 O O . PHE A 1 93 ? 3.649 -0.363 -3.526 1.00 92.81 93 PHE A O 1
ATOM 720 N N . ILE A 1 94 ? 4.209 -2.465 -4.081 1.00 92.38 94 ILE A N 1
ATOM 721 C CA . ILE A 1 94 ? 3.465 -3.152 -3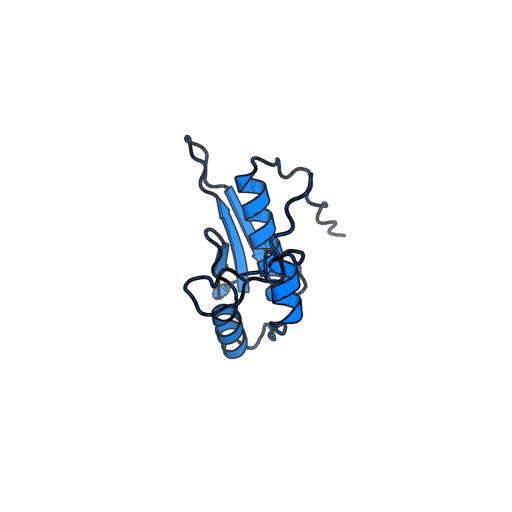.026 1.00 92.38 94 ILE A CA 1
ATOM 722 C C . ILE A 1 94 ? 4.096 -2.837 -1.674 1.00 92.38 94 ILE A C 1
ATOM 724 O O . ILE A 1 94 ? 3.377 -2.625 -0.698 1.0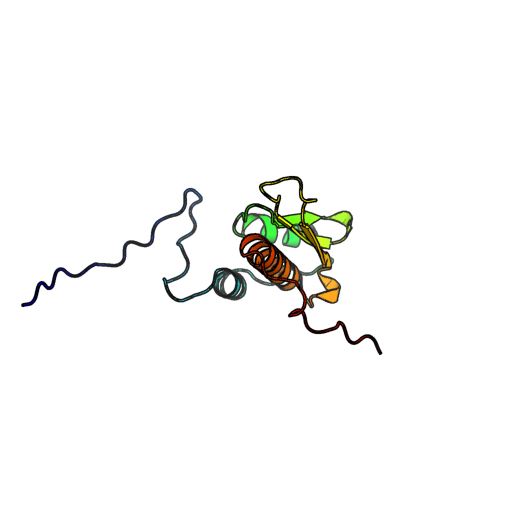0 92.38 94 ILE A O 1
ATOM 728 N N . GLU A 1 95 ? 5.424 -2.737 -1.603 1.00 91.12 95 GLU A N 1
ATOM 729 C CA . GLU A 1 95 ? 6.091 -2.418 -0.343 1.00 91.12 95 GLU A CA 1
ATOM 730 C C . GLU A 1 95 ? 5.794 -0.988 0.137 1.00 91.12 95 GLU A C 1
ATOM 732 O O . GLU A 1 95 ? 5.474 -0.765 1.310 1.00 91.12 95 GLU A O 1
ATOM 737 N N . ALA A 1 96 ? 5.783 -0.012 -0.775 1.00 93.19 96 ALA A N 1
ATOM 738 C CA . ALA A 1 96 ? 5.317 1.340 -0.472 1.00 93.19 96 ALA A CA 1
ATOM 739 C C . ALA A 1 96 ? 3.851 1.354 -0.005 1.00 93.19 96 ALA A C 1
ATOM 741 O O . ALA A 1 96 ? 3.509 2.061 0.950 1.00 93.19 96 ALA A O 1
ATOM 742 N N . TRP A 1 97 ? 2.986 0.542 -0.623 1.00 94.12 97 TRP A N 1
ATOM 743 C CA . TRP A 1 97 ? 1.595 0.392 -0.195 1.00 94.12 97 TRP A CA 1
ATOM 744 C C . TRP A 1 97 ? 1.484 -0.170 1.230 1.00 94.12 97 TRP A C 1
ATOM 746 O O . TRP A 1 97 ? 0.770 0.404 2.058 1.00 94.12 97 TRP A O 1
ATOM 756 N N . CYS A 1 98 ? 2.227 -1.232 1.552 1.00 90.75 98 CYS A N 1
ATOM 757 C CA . CYS A 1 98 ? 2.264 -1.826 2.890 1.00 90.75 98 CYS A CA 1
ATOM 758 C C . CYS A 1 98 ? 2.696 -0.798 3.945 1.00 90.75 98 CYS A C 1
ATOM 760 O O . CYS A 1 98 ? 2.013 -0.616 4.957 1.00 90.75 98 CYS A O 1
ATOM 762 N N . ARG A 1 99 ? 3.765 -0.037 3.674 1.00 90.62 99 ARG A N 1
ATOM 763 C CA . ARG A 1 99 ? 4.226 1.043 4.563 1.00 90.62 99 ARG A CA 1
ATOM 764 C C . ARG A 1 99 ? 3.160 2.121 4.766 1.00 90.62 99 ARG A C 1
ATOM 766 O O . ARG A 1 99 ? 2.938 2.549 5.899 1.00 90.62 99 ARG A O 1
ATOM 773 N N . ALA A 1 100 ? 2.434 2.510 3.716 1.00 91.25 100 ALA A N 1
ATOM 774 C CA . ALA A 1 100 ? 1.336 3.472 3.814 1.00 91.25 100 ALA A CA 1
ATOM 775 C C . ALA A 1 100 ? 0.155 2.954 4.660 1.00 91.25 100 ALA A C 1
ATOM 777 O O . ALA A 1 100 ? -0.412 3.700 5.470 1.00 91.25 100 ALA A O 1
ATOM 778 N N . VAL A 1 101 ? -0.205 1.674 4.517 1.00 89.38 101 VAL A N 1
ATOM 779 C CA . VAL A 1 101 ? -1.215 1.005 5.355 1.00 89.38 101 VAL A CA 1
ATOM 780 C C . VAL A 1 101 ? -0.777 0.992 6.820 1.00 89.38 101 VAL A C 1
ATOM 782 O O . VAL A 1 101 ? -1.572 1.336 7.706 1.00 89.38 101 VAL A O 1
ATOM 785 N N . HIS A 1 102 ? 0.488 0.654 7.076 1.00 87.88 102 HIS A N 1
ATOM 786 C CA . HIS A 1 102 ? 1.063 0.608 8.414 1.00 87.88 102 HIS A CA 1
ATOM 787 C C . HIS A 1 102 ? 1.102 1.996 9.073 1.00 87.88 102 HIS A C 1
ATOM 789 O O . HIS A 1 102 ? 0.598 2.159 10.186 1.00 87.88 102 HIS A O 1
ATOM 795 N N . ALA A 1 103 ? 1.569 3.026 8.362 1.00 85.12 103 ALA A N 1
ATOM 796 C CA . ALA A 1 103 ? 1.584 4.412 8.838 1.00 85.12 103 ALA A CA 1
ATOM 797 C C . ALA A 1 103 ? 0.188 4.888 9.250 1.00 85.12 103 ALA A C 1
ATOM 799 O O . ALA A 1 103 ? -0.031 5.376 10.359 1.00 85.12 103 ALA A O 1
ATOM 800 N N . ARG A 1 104 ? -0.814 4.635 8.402 1.00 85.81 104 ARG A N 1
ATOM 801 C CA . ARG A 1 104 ? -2.212 4.943 8.720 1.00 85.81 104 ARG A CA 1
ATOM 802 C C . ARG A 1 104 ? -2.691 4.205 9.975 1.00 85.81 104 ARG A C 1
ATOM 804 O O . ARG A 1 104 ? -3.515 4.738 10.724 1.00 85.81 104 ARG A O 1
ATOM 811 N N . ARG A 1 105 ? -2.250 2.962 10.205 1.00 82.38 105 ARG A N 1
ATOM 812 C CA . ARG A 1 105 ? -2.595 2.188 11.410 1.00 82.38 105 ARG A CA 1
ATOM 813 C C . ARG A 1 105 ? -1.964 2.799 12.662 1.00 82.38 105 ARG A C 1
ATOM 815 O O . ARG A 1 105 ? -2.685 2.915 13.652 1.00 82.38 105 ARG A O 1
ATOM 822 N N . ILE A 1 106 ? -0.700 3.219 12.592 1.00 81.25 106 ILE A N 1
ATOM 823 C CA . ILE A 1 106 ? 0.006 3.930 13.669 1.00 81.25 106 ILE A CA 1
ATOM 824 C C . ILE A 1 106 ? -0.739 5.223 14.017 1.00 81.25 106 ILE A C 1
ATOM 826 O O . ILE A 1 106 ? -1.169 5.386 15.160 1.00 81.25 106 ILE A O 1
ATOM 830 N N . PHE A 1 107 ? -1.020 6.072 13.021 1.00 79.56 107 PHE A N 1
ATOM 831 C CA . PHE A 1 107 ? -1.736 7.334 13.236 1.00 79.56 107 PHE A CA 1
ATOM 832 C C . PHE A 1 107 ? -3.115 7.130 13.872 1.00 79.56 107 PHE A C 1
ATOM 834 O O . PHE A 1 107 ? -3.522 7.891 14.746 1.00 79.56 107 PHE A O 1
ATOM 841 N N . ARG A 1 108 ? -3.843 6.072 13.480 1.00 76.12 108 ARG A N 1
ATOM 842 C CA . ARG A 1 108 ? -5.141 5.742 14.091 1.00 76.12 108 ARG A CA 1
ATOM 843 C C . ARG A 1 108 ? -5.020 5.385 15.572 1.00 76.12 108 ARG A C 1
ATOM 845 O O . ARG A 1 108 ? -5.937 5.686 16.332 1.00 76.12 108 ARG A O 1
ATOM 852 N N . LEU A 1 109 ? -3.965 4.671 15.952 1.00 76.56 109 LEU A N 1
ATOM 853 C CA . LEU A 1 109 ? -3.765 4.193 17.321 1.00 76.56 109 LEU A CA 1
ATOM 854 C C . LEU A 1 109 ? -3.190 5.274 18.246 1.00 76.56 109 LEU A C 1
ATOM 856 O O . LEU A 1 109 ? -3.012 5.004 19.428 1.00 76.56 109 LEU A O 1
ATOM 860 N N . GLY A 1 110 ? -2.933 6.483 17.732 1.00 66.56 110 GLY A N 1
ATOM 861 C CA . GLY A 1 110 ? -2.270 7.542 18.492 1.00 66.56 110 GLY A CA 1
ATOM 862 C C . GLY A 1 110 ? -0.811 7.211 18.798 1.00 66.56 110 GLY A C 1
ATOM 863 O O . GLY A 1 110 ? -0.268 7.729 19.766 1.00 66.56 110 GLY A O 1
ATOM 864 N N . GLY A 1 111 ? -0.202 6.312 18.014 1.00 57.75 111 GLY A N 1
ATOM 865 C CA . GLY A 1 111 ? 1.214 6.002 18.141 1.00 57.75 111 GLY A CA 1
ATOM 866 C C . GLY A 1 111 ? 2.043 7.205 17.711 1.00 57.75 111 GLY A C 1
ATOM 867 O O . GLY A 1 111 ? 1.859 7.713 16.604 1.00 57.75 111 GLY A O 1
ATOM 868 N N . ASP A 1 112 ? 2.930 7.644 18.597 1.00 50.91 112 ASP A N 1
ATOM 869 C CA . ASP A 1 112 ? 3.967 8.617 18.287 1.00 50.91 112 ASP A CA 1
ATOM 870 C C . ASP A 1 112 ? 4.984 7.962 17.339 1.00 50.91 112 ASP A C 1
ATOM 872 O O . ASP A 1 112 ? 5.407 6.821 17.546 1.00 50.91 112 ASP A O 1
ATOM 876 N N . GLU A 1 113 ? 5.338 8.649 16.256 1.00 48.84 113 GLU A N 1
ATOM 877 C CA . GLU A 1 113 ? 6.127 8.106 15.142 1.00 48.84 113 GLU A CA 1
ATOM 878 C C . GLU A 1 113 ? 7.616 7.884 15.485 1.00 48.84 113 GLU A C 1
ATOM 880 O O . GLU A 1 113 ? 8.413 7.527 14.621 1.00 48.84 113 GLU A O 1
ATOM 885 N N . SER A 1 114 ? 8.006 8.025 16.756 1.00 45.38 114 SER A N 1
ATOM 886 C CA . SER A 1 114 ? 9.379 7.813 17.240 1.00 45.38 114 SER A CA 1
ATOM 887 C C . SER A 1 114 ? 9.904 6.368 17.064 1.00 45.38 114 SER A C 1
ATOM 889 O O . SER A 1 114 ? 11.061 6.086 17.353 1.00 45.38 114 SER A O 1
ATOM 891 N N . ALA A 1 115 ? 9.076 5.442 16.561 1.00 42.34 115 ALA A N 1
ATOM 892 C CA . ALA A 1 115 ? 9.430 4.047 16.279 1.00 42.34 115 ALA A CA 1
ATOM 893 C C . ALA A 1 115 ? 9.620 3.714 14.781 1.00 42.34 115 ALA A C 1
ATOM 895 O O . ALA A 1 115 ? 9.668 2.536 14.422 1.00 42.34 115 ALA A O 1
ATOM 896 N N . ALA A 1 116 ? 9.717 4.703 13.885 1.00 42.69 116 ALA A N 1
ATOM 897 C CA . ALA A 1 116 ? 10.246 4.451 12.543 1.00 42.69 116 ALA A CA 1
ATOM 898 C C . ALA A 1 116 ? 11.785 4.389 12.618 1.00 42.69 116 ALA A C 1
ATOM 900 O O . ALA A 1 116 ? 12.377 5.285 13.226 1.00 42.69 116 ALA A O 1
ATOM 901 N N . PRO A 1 117 ? 12.459 3.375 12.034 1.00 44.91 117 PRO A N 1
ATOM 902 C CA . PRO A 1 117 ? 13.915 3.394 11.974 1.00 44.91 117 PRO A CA 1
ATOM 903 C C . PRO A 1 117 ? 14.352 4.683 11.263 1.00 44.91 117 PRO A C 1
ATOM 905 O O . PRO A 1 117 ? 13.703 5.072 10.281 1.00 44.91 117 PRO A O 1
ATOM 908 N N . PRO A 1 118 ? 15.405 5.369 11.746 1.00 46.03 118 PRO A N 1
ATOM 909 C CA . PRO A 1 118 ? 15.956 6.495 11.018 1.00 46.03 118 PRO A CA 1
ATOM 910 C C . PRO A 1 118 ? 16.288 6.006 9.610 1.00 46.03 118 PRO A C 1
ATOM 912 O O . PRO A 1 118 ? 16.884 4.942 9.432 1.00 46.03 118 PRO A O 1
ATOM 915 N N . THR A 1 119 ? 15.883 6.765 8.599 1.00 50.06 119 THR A N 1
ATOM 916 C CA . THR A 1 119 ? 16.483 6.642 7.278 1.00 50.06 119 THR A CA 1
ATOM 917 C C . THR A 1 119 ? 17.946 7.038 7.448 1.00 50.06 119 THR A C 1
ATOM 919 O O . THR A 1 119 ? 18.279 8.221 7.410 1.00 50.06 119 THR A O 1
ATOM 922 N N . SER A 1 120 ? 18.810 6.063 7.734 1.00 43.38 120 SER A N 1
ATOM 923 C CA . SER A 1 120 ? 20.253 6.214 7.593 1.00 43.38 120 SER A CA 1
ATOM 924 C C . SER A 1 120 ? 20.532 6.425 6.109 1.00 43.38 120 SER A C 1
ATOM 926 O O . SER A 1 120 ? 20.664 5.470 5.349 1.00 43.38 120 SER A O 1
ATOM 928 N N . GLY A 1 121 ? 20.535 7.690 5.696 1.00 39.56 121 GLY A N 1
ATOM 929 C CA . GLY A 1 121 ? 21.305 8.122 4.539 1.00 39.56 121 GLY A CA 1
ATOM 930 C C . GLY A 1 121 ? 22.795 8.132 4.909 1.00 39.56 121 GLY A C 1
ATOM 931 O O . GLY A 1 121 ? 23.101 8.258 6.099 1.00 39.56 121 GLY A O 1
ATOM 932 N N . PRO A 1 122 ? 23.687 7.924 3.929 1.00 44.22 122 PRO A N 1
ATOM 933 C CA . PRO A 1 122 ? 25.131 7.814 4.141 1.00 44.22 122 PRO A CA 1
ATOM 934 C C . PRO A 1 122 ? 25.765 9.063 4.765 1.00 44.22 122 PRO A C 1
ATOM 936 O O . PRO A 1 122 ? 25.224 10.176 4.569 1.00 44.22 122 PRO A O 1
#

Secondary structure (DSSP, 8-state):
-------------BTTTBPPPPTTS-HHHHHHHHS----TT-HHHHHHHHHHS---TTEEEETTTTEEEEEE--SSSPPPEEEEEEHHHHTSHHHHHHHHHHHHHHHHHT--GGGSPP----

Foldseek 3Di:
DDDDDDPDDDQDDDPPRDGDDDPPDDLLRVLPVPADFDDLPDPVSVVVSVSVRDDDPQWDADNVQLKIKHWDDDPPPDDIDMDIGRQVNLVTSSSRRVVSNVSNVCVVVVHDPPPDPPPPDD

pLDDT: mean 74.28, std 19.37, range [37.88, 95.25]

Sequence (122 aa):
APHTQKKMGGGELLKGGYELPPAHASLEDYVRQTVKEPPLDNSEEINKTIALLPKVKGVSYCAYEQSWRGSFKQKKGGEPLSRTYLAEEAGGFIEAWCRAVHARRIFRLGGDESAAPPTSGP